Protein AF-A0A8C7XYF1-F1 (afdb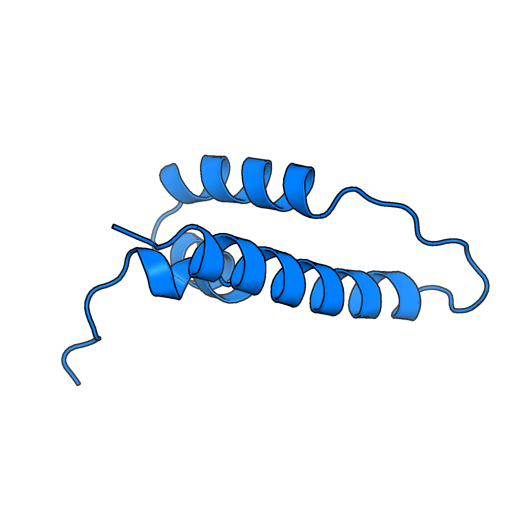_monomer)

Solvent-accessible surface area (backbone atoms only — not comparable to full-atom values): 4427 Å² total; per-residue (Å²): 1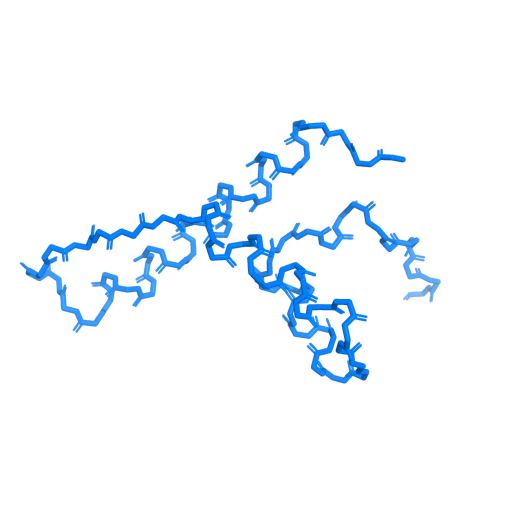30,59,51,72,67,56,55,51,51,18,47,49,52,34,34,54,54,50,48,53,61,58,46,67,75,42,84,85,60,89,86,84,84,60,53,68,62,52,50,52,54,49,56,58,51,48,75,75,43,56,73,70,60,31,53,54,51,35,63,62,48,43,56,43,86,53,76,61,77,82,72,87,123

Radius of gyration: 13.81 Å; Cα contacts (8 Å, |Δi|>4): 44; chains: 1; bounding box: 33×30×39 Å

InterPro domains:
  IPR000215 Serpin family [PTHR11461] (7-59)
  IPR023796 Serpin domain [PF00079] (10-63)
  IPR036186 Serpin superfamily [SSF56574] (5-64)
  IPR042178 Serpin superfamily, domain 1 [G3DSA:3.30.497.10] (1-71)

Nearest PDB structures (foldseek):
  1hle-assembly1_A-2  TM=9.758E-01  e=9.451E-04  Equus caballus
  2h4q-assembly1_A  TM=9.612E-01  e=1.817E-03  Gallus gallus
  2h4p-assembly1_A  TM=9.088E-01  e=2.359E-03  Gallus gallus
  6kga-assembly1_B  TM=9.442E-01  e=9.932E-03  Dromaius novaehollandiae
  1m93-assembly1_A  TM=9.282E-01  e=3.669E-02  Cowpox virus

Structure (mmCIF, N/CA/C/O backbone):
data_AF-A0A8C7XYF1-F1
#
_entry.id   AF-A0A8C7XYF1-F1
#
loop_
_atom_site.group_PDB
_atom_site.id
_atom_site.type_symbol
_atom_site.label_atom_id
_atom_site.label_alt_id
_atom_site.label_comp_id
_atom_site.label_asym_id
_atom_site.label_entity_id
_atom_site.label_seq_id
_atom_site.pdbx_PDB_ins_code
_atom_site.Cartn_x
_atom_site.Cartn_y
_atom_site.Cartn_z
_atom_site.occupancy
_atom_site.B_iso_or_equiv
_atom_site.auth_seq_id
_atom_site.auth_comp_id
_atom_site.auth_asym_id
_atom_site.auth_atom_id
_atom_site.pdbx_PDB_model_num
ATOM 1 N N . MET A 1 1 ? -9.324 17.124 10.271 1.00 48.00 1 MET A N 1
ATOM 2 C CA . MET A 1 1 ? -8.952 17.038 8.841 1.00 48.00 1 MET A CA 1
ATOM 3 C C . MET A 1 1 ? -7.577 16.402 8.762 1.00 48.00 1 MET A C 1
ATOM 5 O O . MET A 1 1 ? -6.703 16.831 9.503 1.00 48.00 1 MET A O 1
ATOM 9 N N . ALA A 1 2 ? -7.392 15.373 7.937 1.00 59.34 2 ALA A N 1
ATOM 10 C CA . ALA A 1 2 ? -6.064 14.813 7.692 1.00 59.34 2 ALA A CA 1
ATOM 11 C C . ALA A 1 2 ? -5.183 15.880 7.035 1.00 59.34 2 ALA A C 1
ATOM 13 O O . ALA A 1 2 ? -5.639 16.546 6.105 1.00 59.34 2 ALA A O 1
ATOM 14 N N . SER A 1 3 ? -3.949 16.058 7.503 1.00 76.00 3 SER A N 1
ATOM 15 C CA . SER A 1 3 ? -3.017 16.947 6.808 1.00 76.00 3 SER A CA 1
ATOM 16 C C . SER A 1 3 ? -2.566 16.300 5.492 1.00 76.00 3 SER A C 1
ATOM 18 O O . SER A 1 3 ? -2.462 15.072 5.408 1.00 76.00 3 SER A O 1
ATOM 20 N N . LEU A 1 4 ? -2.254 17.104 4.471 1.00 76.19 4 LEU A N 1
ATOM 21 C CA . LEU A 1 4 ? -1.689 16.601 3.207 1.00 76.19 4 LEU A CA 1
ATOM 22 C C . LEU A 1 4 ? -0.407 15.781 3.441 1.00 76.19 4 LEU A C 1
ATOM 24 O O . LEU A 1 4 ? -0.186 14.768 2.779 1.00 76.19 4 LEU A O 1
ATOM 28 N N . ASN A 1 5 ? 0.382 16.161 4.450 1.00 80.00 5 ASN A N 1
ATOM 29 C CA . ASN A 1 5 ? 1.586 15.438 4.860 1.00 80.00 5 ASN A CA 1
ATOM 30 C C . ASN A 1 5 ? 1.261 14.034 5.394 1.00 80.00 5 ASN A C 1
ATOM 32 O O . ASN A 1 5 ? 1.966 13.077 5.083 1.00 80.00 5 ASN A O 1
ATOM 36 N N . THR A 1 6 ? 0.162 13.886 6.140 1.00 83.81 6 THR A N 1
ATOM 37 C CA . THR A 1 6 ? -0.304 12.589 6.657 1.00 83.81 6 THR A CA 1
ATOM 38 C C . THR A 1 6 ? -0.723 11.656 5.522 1.00 83.81 6 THR A C 1
ATOM 40 O O . THR A 1 6 ? -0.349 10.487 5.525 1.00 83.81 6 THR A O 1
ATOM 43 N N . VAL A 1 7 ? -1.453 12.166 4.524 1.00 86.62 7 VAL A N 1
ATOM 44 C CA . VAL A 1 7 ? -1.892 11.366 3.365 1.00 86.62 7 VAL A CA 1
ATOM 45 C C . VAL A 1 7 ? -0.703 10.959 2.490 1.00 86.62 7 VAL A C 1
ATOM 47 O O . VAL A 1 7 ? -0.619 9.809 2.065 1.00 86.62 7 VAL A O 1
ATOM 50 N N . SER A 1 8 ? 0.247 11.872 2.267 1.00 89.69 8 SER A N 1
ATOM 51 C CA . SER A 1 8 ? 1.475 11.585 1.516 1.00 89.69 8 SER A CA 1
ATOM 52 C C . SER A 1 8 ? 2.330 10.507 2.197 1.00 89.69 8 SER A C 1
ATOM 54 O O . SER A 1 8 ? 2.757 9.546 1.552 1.00 89.69 8 SER A O 1
ATOM 56 N N . SER A 1 9 ? 2.516 10.610 3.518 1.00 91.38 9 SER A N 1
ATOM 57 C CA . SER A 1 9 ? 3.253 9.613 4.302 1.00 91.38 9 SER A CA 1
ATOM 58 C C . SER A 1 9 ? 2.559 8.247 4.290 1.00 91.38 9 SER A C 1
ATOM 60 O O . SER A 1 9 ? 3.213 7.241 4.023 1.00 91.38 9 SER A O 1
ATOM 62 N N . ALA A 1 10 ? 1.234 8.208 4.469 1.00 90.88 10 ALA A N 1
ATOM 63 C CA . ALA A 1 10 ? 0.455 6.974 4.377 1.00 90.88 10 ALA A CA 1
ATOM 64 C C . ALA A 1 10 ? 0.602 6.299 3.003 1.00 90.88 10 ALA A C 1
ATOM 66 O O . ALA A 1 10 ? 0.898 5.108 2.924 1.00 90.88 10 ALA A O 1
ATOM 67 N N . ASN A 1 11 ? 0.474 7.065 1.915 1.00 93.50 11 ASN A N 1
ATOM 68 C CA . ASN A 1 11 ? 0.623 6.539 0.558 1.00 93.50 11 ASN A CA 1
ATOM 69 C C . ASN A 1 11 ? 2.054 6.052 0.267 1.00 93.50 11 ASN A C 1
ATOM 71 O O . ASN A 1 11 ? 2.238 5.078 -0.460 1.00 93.50 11 ASN A O 1
ATOM 75 N N . THR A 1 12 ? 3.063 6.701 0.854 1.00 94.50 12 THR A N 1
ATOM 76 C CA . THR A 1 12 ? 4.466 6.272 0.753 1.00 94.50 12 THR A CA 1
ATOM 77 C C . THR A 1 12 ? 4.683 4.939 1.468 1.00 94.50 12 THR A C 1
ATOM 79 O O . THR A 1 12 ? 5.247 4.022 0.875 1.00 94.50 12 THR A O 1
ATOM 82 N N . ASN A 1 13 ? 4.180 4.789 2.697 1.00 94.81 13 ASN A N 1
ATOM 83 C CA . ASN A 1 13 ? 4.284 3.536 3.451 1.00 94.81 13 ASN A CA 1
ATOM 84 C C . ASN A 1 13 ? 3.569 2.390 2.727 1.00 94.81 13 ASN A C 1
ATOM 86 O O . ASN A 1 13 ? 4.167 1.343 2.488 1.00 94.81 13 ASN A O 1
ATOM 90 N N . PHE A 1 14 ? 2.337 2.636 2.269 1.00 94.75 14 PHE A N 1
ATOM 91 C CA . PHE A 1 14 ? 1.586 1.695 1.441 1.00 94.75 14 PHE A CA 1
ATOM 92 C C . PHE A 1 14 ? 2.370 1.271 0.191 1.00 94.75 14 PHE A C 1
ATOM 94 O O . PHE A 1 14 ? 2.463 0.083 -0.112 1.00 94.75 14 PHE A O 1
ATOM 101 N N . SER A 1 15 ? 2.972 2.230 -0.522 1.00 95.75 15 SER A N 1
ATOM 102 C CA . SER A 1 15 ? 3.796 1.950 -1.701 1.00 95.75 15 SER A CA 1
ATOM 103 C C . SER A 1 15 ? 4.989 1.058 -1.365 1.00 95.75 15 SER A C 1
ATOM 105 O O . SER A 1 15 ? 5.248 0.096 -2.081 1.00 95.75 15 SER A O 1
ATOM 107 N N . LEU A 1 16 ? 5.718 1.347 -0.286 1.00 95.94 16 LEU A N 1
ATOM 108 C CA . LEU A 1 16 ? 6.887 0.557 0.099 1.00 95.94 16 LEU A CA 1
ATOM 109 C C . LEU A 1 16 ? 6.498 -0.878 0.468 1.00 95.94 16 LEU A C 1
ATOM 111 O O . LEU A 1 16 ? 7.181 -1.819 0.058 1.00 95.94 16 LEU A O 1
ATOM 115 N N . ASP A 1 17 ? 5.398 -1.054 1.197 1.00 95.75 17 ASP A N 1
ATOM 116 C CA . ASP A 1 17 ? 4.899 -2.377 1.568 1.00 95.75 17 ASP A CA 1
ATOM 117 C C . ASP A 1 17 ? 4.431 -3.162 0.339 1.00 95.75 17 ASP A C 1
ATOM 119 O O . ASP A 1 17 ? 4.816 -4.321 0.160 1.00 95.75 17 ASP A O 1
ATOM 123 N N . LEU A 1 18 ? 3.685 -2.520 -0.564 1.00 95.31 18 LEU A N 1
ATOM 124 C CA . LEU A 1 18 ? 3.241 -3.139 -1.811 1.00 95.31 18 LEU A CA 1
ATOM 125 C C . LEU A 1 18 ? 4.424 -3.504 -2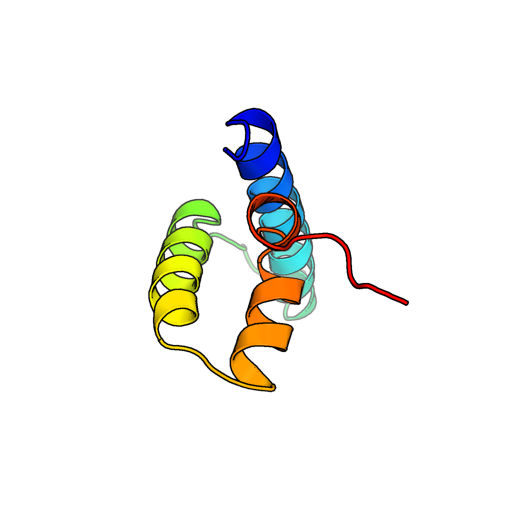.716 1.00 95.31 18 LEU A C 1
ATOM 127 O O . LEU A 1 18 ? 4.456 -4.608 -3.256 1.00 95.31 18 LEU A O 1
ATOM 131 N N . PHE A 1 19 ? 5.422 -2.627 -2.851 1.00 95.25 19 PHE A N 1
ATOM 132 C CA . PHE A 1 19 ? 6.629 -2.918 -3.624 1.00 95.25 19 PHE A CA 1
ATOM 133 C C . PHE A 1 19 ? 7.344 -4.158 -3.097 1.00 95.25 19 PHE A C 1
ATOM 135 O O . PHE A 1 19 ? 7.673 -5.039 -3.882 1.00 95.25 19 PHE A O 1
ATOM 142 N N . LYS A 1 20 ? 7.546 -4.267 -1.777 1.00 94.62 20 LYS A N 1
ATOM 143 C CA . LYS A 1 20 ? 8.176 -5.453 -1.177 1.00 94.62 20 LYS A CA 1
ATOM 144 C C . LYS A 1 20 ? 7.401 -6.722 -1.527 1.00 94.62 20 LYS A C 1
ATOM 146 O O . LYS A 1 20 ? 8.008 -7.713 -1.915 1.00 94.62 20 LYS A O 1
ATOM 151 N N . GLN A 1 21 ? 6.071 -6.685 -1.443 1.00 94.38 21 GLN A N 1
ATOM 152 C CA . GLN A 1 21 ? 5.228 -7.836 -1.781 1.00 94.38 21 GLN A CA 1
ATOM 153 C C . GLN A 1 21 ? 5.315 -8.219 -3.264 1.00 94.38 21 GLN A C 1
ATOM 155 O O . GLN A 1 21 ? 5.404 -9.403 -3.590 1.00 94.38 21 GLN A O 1
ATOM 160 N N . LEU A 1 22 ? 5.317 -7.235 -4.167 1.00 94.12 22 LEU A N 1
ATOM 161 C CA . LEU A 1 22 ? 5.434 -7.473 -5.608 1.00 94.12 22 LEU A CA 1
ATOM 162 C C . LEU A 1 22 ? 6.825 -8.002 -5.983 1.00 94.12 22 LEU A C 1
ATOM 164 O O . LEU A 1 22 ? 6.924 -8.998 -6.695 1.00 94.12 22 LEU A O 1
ATOM 168 N N . SER A 1 23 ? 7.883 -7.397 -5.444 1.00 93.06 23 SER A N 1
ATOM 169 C CA . SER A 1 23 ? 9.280 -7.777 -5.695 1.00 93.06 23 SER A CA 1
ATOM 170 C C . SER A 1 23 ? 9.664 -9.125 -5.075 1.00 93.06 23 SER A C 1
ATOM 172 O O . SER A 1 23 ? 10.613 -9.765 -5.521 1.00 93.06 23 SER A O 1
ATOM 174 N N . ASN A 1 24 ? 8.928 -9.593 -4.062 1.00 92.75 24 ASN A N 1
ATOM 175 C CA . ASN A 1 24 ? 9.148 -10.912 -3.466 1.00 92.75 24 ASN A CA 1
ATOM 176 C C . ASN A 1 24 ? 8.687 -12.071 -4.364 1.00 92.75 24 ASN A C 1
ATOM 178 O O . ASN A 1 24 ? 9.139 -13.195 -4.150 1.00 92.75 24 ASN A O 1
ATOM 182 N N . LYS A 1 25 ? 7.808 -11.831 -5.350 1.00 85.56 25 LYS A N 1
ATOM 183 C CA . LYS A 1 25 ? 7.336 -12.886 -6.265 1.00 85.56 25 LYS A CA 1
ATOM 184 C C . LYS A 1 25 ? 8.404 -13.318 -7.265 1.00 85.56 25 LYS A C 1
ATOM 186 O O . LYS A 1 25 ? 8.574 -14.511 -7.486 1.00 85.56 25 LYS A O 1
ATOM 191 N N . ASP A 1 26 ? 9.101 -12.356 -7.857 1.00 89.75 26 ASP A N 1
ATOM 192 C CA . ASP A 1 26 ? 10.194 -12.592 -8.795 1.00 89.75 26 ASP A CA 1
ATOM 193 C C . ASP A 1 26 ? 11.210 -11.455 -8.668 1.00 89.75 26 ASP A C 1
ATOM 195 O O . ASP A 1 26 ? 10.944 -10.316 -9.047 1.00 89.75 26 ASP A O 1
ATOM 199 N N . LYS A 1 27 ? 12.389 -11.779 -8.129 1.00 87.00 27 LYS A N 1
ATOM 200 C CA . LYS A 1 27 ? 13.459 -10.803 -7.881 1.00 87.00 27 LYS A CA 1
ATOM 201 C C . LYS A 1 27 ? 14.126 -10.296 -9.162 1.00 87.00 27 LYS A C 1
ATOM 203 O O . LYS A 1 27 ? 14.892 -9.340 -9.096 1.00 87.00 27 LYS A O 1
ATOM 208 N N . SER A 1 28 ? 13.892 -10.962 -10.291 1.00 89.94 28 SER A N 1
ATOM 209 C CA .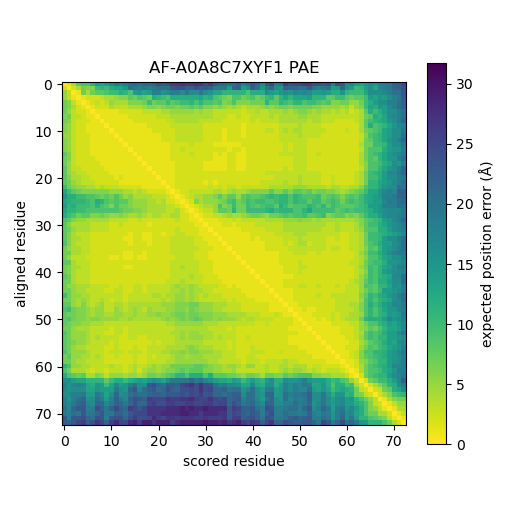 SER A 1 28 ? 14.476 -10.625 -11.591 1.00 89.94 28 SER A CA 1
ATOM 210 C C . SER A 1 28 ? 13.528 -9.833 -12.492 1.00 89.94 28 SER A C 1
ATOM 212 O O . SER A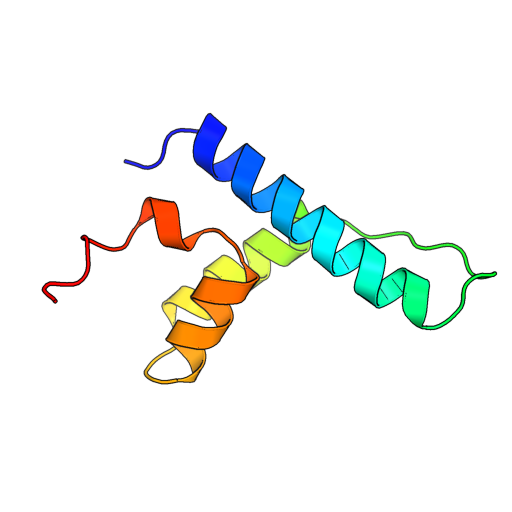 1 28 ? 13.966 -9.251 -13.483 1.00 89.94 28 SER A O 1
ATOM 214 N N . ALA A 1 29 ? 12.240 -9.780 -12.144 1.00 93.56 29 ALA A N 1
ATOM 215 C CA . ALA A 1 29 ? 11.229 -9.092 -12.927 1.00 93.56 29 ALA A CA 1
ATOM 216 C C . ALA A 1 29 ? 11.181 -7.588 -12.623 1.00 93.56 29 ALA A C 1
ATOM 218 O O . ALA A 1 29 ? 11.351 -7.138 -11.489 1.00 93.56 29 ALA A O 1
ATOM 219 N N . ASN A 1 30 ? 10.859 -6.802 -13.649 1.00 94.94 30 ASN A N 1
ATOM 220 C CA . ASN A 1 30 ? 10.593 -5.379 -13.486 1.00 94.94 30 ASN A CA 1
ATOM 221 C C . ASN A 1 30 ? 9.262 -5.167 -12.751 1.00 94.94 30 ASN A C 1
ATOM 223 O O . ASN A 1 30 ? 8.227 -5.694 -13.159 1.00 94.94 30 ASN A O 1
ATOM 227 N N . VAL A 1 31 ? 9.272 -4.332 -11.712 1.00 95.06 31 VAL A N 1
ATOM 228 C CA . VAL A 1 31 ? 8.068 -3.945 -10.965 1.00 95.06 31 VAL A CA 1
ATOM 229 C C . VAL A 1 31 ? 7.699 -2.507 -11.318 1.00 95.06 31 VAL A C 1
ATOM 231 O O . VAL A 1 31 ? 8.430 -1.572 -11.002 1.00 95.06 31 VAL A O 1
ATOM 234 N N . PHE A 1 32 ? 6.543 -2.329 -11.958 1.00 95.25 32 PHE A N 1
ATOM 235 C CA . PHE A 1 32 ? 6.008 -1.025 -12.345 1.00 95.25 32 PHE A CA 1
ATOM 236 C C . PHE A 1 32 ? 4.530 -0.924 -11.962 1.00 95.25 32 PHE A C 1
ATOM 238 O O . PHE A 1 32 ? 3.721 -1.759 -12.364 1.00 95.25 32 PHE A O 1
ATOM 245 N N . TYR A 1 33 ? 4.1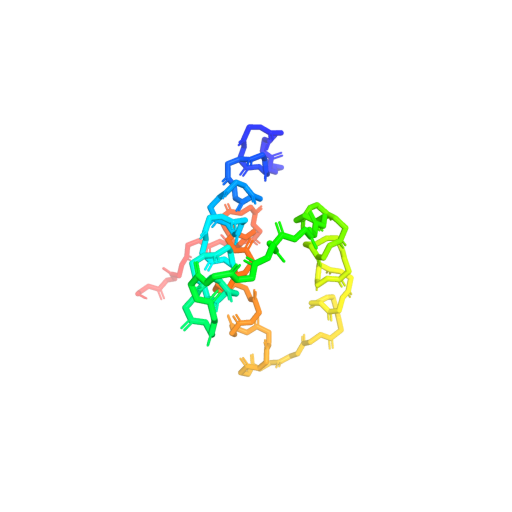71 0.080 -11.162 1.00 95.88 33 TYR A N 1
ATOM 246 C CA . TYR A 1 33 ? 2.802 0.307 -10.694 1.00 95.88 33 TYR A CA 1
ATOM 247 C C . TYR A 1 33 ? 2.619 1.759 -10.229 1.00 95.88 33 TYR A C 1
ATOM 249 O O . TYR A 1 33 ? 3.589 2.469 -9.971 1.00 95.88 33 TYR A O 1
ATOM 257 N N . SER A 1 34 ? 1.362 2.198 -10.099 1.00 96.81 34 SER A N 1
ATOM 258 C CA . SER A 1 34 ? 1.012 3.513 -9.548 1.00 96.81 34 SER A CA 1
ATOM 259 C C . SER A 1 34 ? 0.428 3.361 -8.136 1.00 96.81 34 SER A C 1
ATOM 261 O O . SER A 1 34 ? -0.746 2.995 -8.008 1.00 96.81 34 SER A O 1
ATOM 263 N N . PRO A 1 35 ? 1.200 3.637 -7.064 1.00 93.62 35 PRO A N 1
ATOM 264 C CA . PRO A 1 35 ? 0.721 3.480 -5.688 1.00 93.62 35 PRO A CA 1
ATOM 265 C C . PRO A 1 35 ? -0.473 4.385 -5.383 1.00 93.62 35 PRO A C 1
ATOM 267 O O . PRO A 1 35 ? -1.440 3.949 -4.764 1.00 93.62 35 PRO A O 1
ATOM 270 N N . PHE A 1 36 ? -0.441 5.626 -5.877 1.00 92.00 36 PHE A N 1
ATOM 271 C CA . PHE A 1 36 ? -1.505 6.601 -5.650 1.00 92.00 36 PHE A CA 1
ATOM 272 C C . PHE A 1 36 ? -2.832 6.186 -6.299 1.00 92.00 36 PHE A C 1
ATOM 274 O O . PHE A 1 36 ? -3.889 6.333 -5.687 1.00 92.00 36 PHE A O 1
ATOM 281 N N . SER A 1 37 ? -2.783 5.624 -7.513 1.00 96.19 37 SER A N 1
ATOM 282 C CA . SER A 1 37 ? -3.978 5.114 -8.197 1.00 96.19 37 SER A CA 1
ATOM 283 C C . SER A 1 37 ? -4.628 3.971 -7.410 1.00 96.19 37 SER A C 1
ATOM 285 O O . SER A 1 37 ? -5.823 4.013 -7.120 1.00 96.19 37 SER A O 1
ATOM 287 N N . ILE A 1 38 ? -3.827 2.992 -6.974 1.00 95.00 38 ILE A N 1
ATOM 288 C CA . ILE A 1 38 ? -4.313 1.848 -6.188 1.00 95.00 38 ILE A CA 1
ATOM 289 C C . ILE A 1 38 ? -4.879 2.315 -4.841 1.00 95.00 38 ILE A C 1
ATOM 291 O O . ILE A 1 38 ? -5.977 1.912 -4.466 1.00 95.00 38 ILE A O 1
ATOM 295 N N . SER A 1 39 ? -4.167 3.199 -4.138 1.00 92.81 39 SER A N 1
ATOM 296 C CA . SER A 1 39 ? -4.616 3.769 -2.864 1.00 92.81 39 SER A CA 1
ATOM 297 C C . SER A 1 39 ? -5.946 4.517 -3.010 1.00 92.81 39 SER A C 1
ATOM 299 O O . SER A 1 39 ? -6.859 4.317 -2.212 1.00 92.81 39 SER A O 1
ATOM 301 N N . SER A 1 40 ? -6.113 5.292 -4.086 1.00 91.81 40 SER A N 1
ATOM 302 C CA . SER A 1 40 ? -7.367 5.998 -4.383 1.00 91.81 40 SER A CA 1
ATOM 303 C C . SER A 1 40 ? -8.524 5.034 -4.647 1.00 91.81 40 SER A C 1
ATOM 305 O O . SER A 1 40 ? -9.623 5.221 -4.123 1.00 91.81 40 SER A O 1
ATOM 307 N N . ALA A 1 41 ? -8.283 3.973 -5.423 1.00 93.94 41 ALA A N 1
ATOM 308 C CA . ALA A 1 41 ? -9.285 2.944 -5.678 1.00 93.94 41 ALA A CA 1
ATOM 309 C C . ALA A 1 41 ? -9.698 2.221 -4.385 1.00 93.94 41 ALA A C 1
ATOM 311 O O . ALA A 1 41 ? -10.890 2.074 -4.114 1.00 93.94 41 ALA A O 1
ATOM 312 N N . LEU A 1 42 ? -8.730 1.839 -3.546 1.00 91.50 42 LEU A N 1
ATOM 313 C CA . LEU A 1 42 ? -8.995 1.221 -2.247 1.00 91.50 42 LEU A CA 1
ATOM 314 C C . LEU A 1 42 ? -9.760 2.163 -1.317 1.00 91.50 42 LEU A C 1
ATOM 316 O O . LEU A 1 42 ? -10.716 1.725 -0.684 1.00 91.50 42 LEU A O 1
ATOM 320 N N . ALA A 1 43 ? -9.416 3.452 -1.284 1.00 89.44 43 ALA A N 1
ATOM 321 C CA . ALA A 1 43 ? -10.132 4.444 -0.491 1.00 89.44 43 ALA A CA 1
ATOM 322 C C . ALA A 1 43 ? -11.614 4.545 -0.892 1.00 89.44 43 ALA A C 1
ATOM 324 O O . ALA A 1 43 ? -12.474 4.632 -0.018 1.00 89.44 43 ALA A O 1
ATOM 325 N N . MET A 1 44 ? -11.933 4.472 -2.191 1.00 90.94 44 MET A N 1
ATOM 326 C CA . MET A 1 44 ? -13.324 4.426 -2.661 1.00 90.94 44 MET A CA 1
ATOM 327 C C . MET A 1 44 ? -14.039 3.143 -2.218 1.00 90.94 44 MET A C 1
ATOM 329 O O . MET A 1 44 ? -15.172 3.208 -1.747 1.00 90.94 44 MET A O 1
ATOM 333 N N . VAL A 1 45 ? -13.376 1.986 -2.304 1.00 90.75 45 VAL A N 1
ATOM 334 C CA . VAL 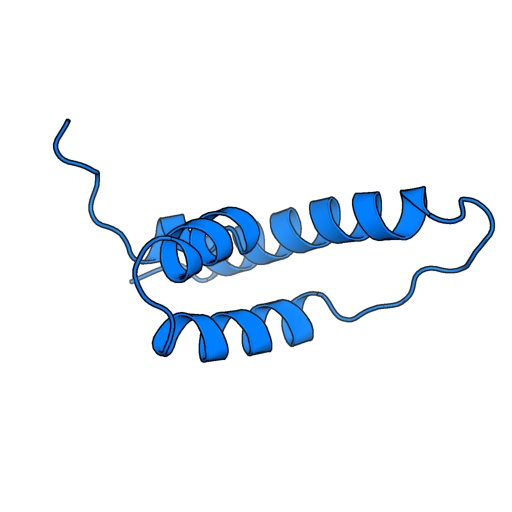A 1 45 ? -13.944 0.699 -1.860 1.00 90.75 45 VAL A CA 1
ATOM 335 C C . VAL A 1 45 ? -14.170 0.680 -0.342 1.00 90.75 45 VAL A C 1
ATOM 337 O O . VAL A 1 45 ? -15.200 0.192 0.125 1.00 90.75 45 VAL A O 1
ATOM 340 N N . MET A 1 46 ? -13.266 1.279 0.438 1.00 88.31 46 MET A N 1
ATOM 341 C CA . MET A 1 46 ? -13.386 1.386 1.896 1.00 88.31 46 MET A CA 1
ATOM 342 C C . MET A 1 46 ? -14.662 2.107 2.338 1.00 88.31 46 MET A C 1
ATOM 344 O O . MET A 1 46 ? -15.190 1.789 3.399 1.00 88.31 46 MET A O 1
ATOM 348 N N . LEU A 1 47 ? -15.184 3.046 1.540 1.00 87.81 47 LEU A N 1
ATOM 349 C CA . LEU A 1 47 ? -16.432 3.752 1.857 1.00 87.81 47 LEU A CA 1
ATOM 350 C C . LEU A 1 47 ? -17.653 2.819 1.883 1.00 87.81 47 LEU A C 1
ATOM 352 O O . LEU A 1 47 ? -18.624 3.120 2.575 1.00 87.81 47 LEU A O 1
ATOM 356 N N . GLY A 1 48 ? -17.607 1.702 1.151 1.00 89.75 48 GLY A N 1
ATOM 357 C CA . GLY A 1 48 ? -18.654 0.678 1.145 1.00 89.75 48 GLY A CA 1
ATOM 358 C C . GLY A 1 48 ? -18.378 -0.515 2.067 1.00 89.75 48 GLY A C 1
ATOM 359 O O . GLY A 1 48 ? -19.287 -1.302 2.333 1.00 89.75 48 GLY A O 1
ATOM 360 N N . ALA A 1 49 ? -17.148 -0.668 2.560 1.00 90.12 49 ALA A N 1
ATOM 361 C CA . ALA A 1 49 ? -16.746 -1.804 3.381 1.00 90.12 49 ALA A CA 1
ATOM 362 C C . ALA A 1 49 ? -17.312 -1.717 4.811 1.00 90.12 49 ALA A C 1
ATOM 364 O O . ALA A 1 49 ? -17.489 -0.637 5.375 1.00 90.12 49 ALA A O 1
ATOM 365 N N . ARG A 1 50 ? -17.568 -2.873 5.438 1.00 90.12 50 ARG A N 1
ATOM 366 C CA . ARG A 1 50 ? -18.033 -2.981 6.834 1.00 90.12 50 ARG A CA 1
ATOM 367 C C . ARG A 1 50 ? -17.317 -4.111 7.568 1.00 90.12 50 ARG A C 1
ATOM 369 O O . ARG A 1 50 ? -16.692 -4.963 6.940 1.00 90.12 50 ARG A O 1
ATOM 376 N N . GLY A 1 51 ? -17.428 -4.116 8.897 1.00 92.69 51 GLY A N 1
ATOM 377 C CA . GLY A 1 51 ? -16.908 -5.185 9.751 1.00 92.69 51 GLY A CA 1
ATOM 378 C C . GLY A 1 51 ? -15.416 -5.448 9.535 1.00 92.69 51 GLY A C 1
ATOM 379 O O . GLY A 1 51 ? -14.622 -4.516 9.413 1.00 92.69 51 GLY A O 1
ATOM 380 N N . THR A 1 52 ? -15.052 -6.726 9.453 1.00 91.56 52 THR A N 1
ATOM 381 C CA . THR A 1 52 ? -13.667 -7.187 9.275 1.00 91.56 52 THR A CA 1
ATOM 382 C C . THR A 1 52 ? -13.023 -6.655 7.996 1.00 91.56 52 THR A C 1
ATOM 384 O O . THR A 1 52 ? -11.857 -6.265 8.024 1.00 91.56 52 THR A O 1
ATOM 387 N N . THR A 1 53 ? -13.784 -6.549 6.903 1.00 91.00 53 THR A N 1
ATOM 388 C CA . THR A 1 53 ? -13.296 -6.005 5.629 1.00 91.00 53 THR A CA 1
ATOM 389 C C . THR A 1 53 ? -12.851 -4.552 5.777 1.00 91.00 53 THR A C 1
ATOM 391 O O . THR A 1 53 ? -11.756 -4.196 5.349 1.00 91.00 53 THR A O 1
ATOM 394 N N . ALA A 1 54 ? -13.656 -3.712 6.436 1.00 88.56 54 ALA A N 1
ATOM 395 C CA . ALA A 1 54 ? -13.291 -2.315 6.669 1.00 88.56 54 ALA A CA 1
ATOM 396 C C . ALA A 1 54 ? -12.026 -2.193 7.532 1.00 88.56 54 ALA A C 1
ATOM 398 O O . ALA A 1 54 ? -11.166 -1.360 7.241 1.00 88.56 54 ALA A O 1
ATOM 399 N N . SER A 1 55 ? -11.886 -3.034 8.563 1.00 87.50 55 SER A N 1
ATOM 400 C CA . SER A 1 55 ? -10.706 -3.037 9.436 1.00 87.50 55 SER A CA 1
ATOM 401 C C . SER A 1 55 ? -9.425 -3.406 8.688 1.00 87.50 55 SER A C 1
ATOM 403 O O . SER A 1 55 ? -8.448 -2.670 8.783 1.00 87.50 55 SER A O 1
ATOM 405 N N . GLN A 1 56 ? -9.442 -4.480 7.896 1.00 89.94 56 GLN A N 1
ATOM 406 C CA . GLN A 1 56 ? -8.266 -4.923 7.138 1.00 89.94 56 GLN A CA 1
ATOM 407 C C . GLN A 1 56 ? -7.845 -3.903 6.076 1.00 89.94 56 GLN A C 1
ATOM 409 O O . GLN A 1 56 ? -6.663 -3.604 5.930 1.00 89.94 56 GLN A O 1
ATOM 414 N N . MET A 1 57 ? -8.804 -3.316 5.353 1.00 90.31 57 MET A N 1
ATOM 415 C CA . MET A 1 57 ? -8.485 -2.282 4.364 1.00 90.31 57 MET A CA 1
ATOM 416 C C . MET A 1 57 ? -7.884 -1.033 5.019 1.00 90.31 57 MET A C 1
ATOM 418 O O . MET A 1 57 ? -6.944 -0.443 4.496 1.00 90.31 57 MET A O 1
ATOM 422 N N . THR A 1 58 ? -8.397 -0.659 6.192 1.00 86.69 58 THR A N 1
ATOM 423 C CA . THR A 1 58 ? -7.895 0.473 6.978 1.00 86.69 58 THR A CA 1
ATOM 424 C C . THR A 1 58 ? -6.445 0.268 7.418 1.00 86.69 58 THR A C 1
ATOM 426 O O . THR A 1 58 ? -5.649 1.204 7.342 1.00 86.69 58 THR A O 1
ATOM 429 N N . GLU A 1 59 ? -6.100 -0.949 7.837 1.00 87.44 59 GLU A N 1
ATOM 430 C CA . GLU A 1 59 ? -4.742 -1.341 8.217 1.00 87.44 59 GLU A CA 1
ATOM 431 C C . GLU A 1 59 ? -3.777 -1.268 7.027 1.00 87.44 59 GLU A C 1
ATOM 433 O O . GLU A 1 59 ? -2.739 -0.618 7.113 1.00 87.44 59 GLU A O 1
ATOM 438 N N . VAL A 1 60 ? -4.151 -1.855 5.888 1.00 90.12 60 VAL A N 1
ATOM 439 C CA . VAL A 1 60 ? -3.272 -1.940 4.711 1.00 90.12 60 VAL A CA 1
ATOM 440 C C . VAL A 1 60 ? -3.064 -0.586 4.034 1.00 90.12 60 VAL A C 1
ATOM 442 O O . VAL A 1 60 ? -1.970 -0.297 3.560 1.00 90.12 60 VAL A O 1
ATOM 445 N N . SER A 1 61 ? -4.093 0.261 3.958 1.00 83.38 61 SER A N 1
ATOM 446 C CA . SER A 1 61 ? -3.985 1.537 3.244 1.00 83.38 61 SER A CA 1
ATOM 447 C C . SER A 1 61 ? -3.177 2.597 3.998 1.00 83.38 61 SER A C 1
ATOM 449 O O . SER A 1 61 ? -2.891 3.641 3.420 1.00 83.38 61 SER A O 1
ATOM 451 N N . HIS A 1 62 ? -2.844 2.389 5.280 1.00 84.56 62 HIS A N 1
ATOM 452 C CA . HIS A 1 62 ? -2.204 3.384 6.165 1.00 84.56 62 HIS A CA 1
ATOM 453 C C . HIS A 1 62 ? -2.991 4.706 6.329 1.00 84.56 62 HIS A C 1
ATOM 455 O O . HIS A 1 62 ? -2.554 5.628 7.016 1.00 84.56 62 HIS A O 1
ATOM 461 N N . LEU A 1 63 ? -4.191 4.804 5.742 1.00 73.62 63 LEU A N 1
ATOM 462 C CA . LEU A 1 63 ? -5.070 5.979 5.770 1.00 73.62 63 LEU A CA 1
ATOM 463 C C . LEU A 1 63 ? -5.848 6.106 7.096 1.00 73.62 63 LEU A C 1
ATOM 465 O O . LEU A 1 63 ? -6.439 7.147 7.367 1.00 73.62 63 LEU A O 1
ATOM 469 N N . ALA A 1 64 ? -5.840 5.077 7.949 1.00 60.69 64 ALA A N 1
ATOM 470 C CA . ALA A 1 64 ? -6.550 5.021 9.233 1.00 60.69 64 ALA A CA 1
ATOM 471 C C . ALA A 1 64 ? -6.241 6.181 10.189 1.00 60.69 64 ALA A C 1
ATOM 473 O O . ALA A 1 64 ? -7.135 6.673 10.882 1.00 60.69 64 ALA A O 1
ATOM 474 N N . ALA A 1 65 ? -4.986 6.643 10.191 1.00 49.84 65 ALA A N 1
ATOM 475 C CA . ALA A 1 65 ? -4.518 7.741 11.035 1.00 49.84 65 ALA A CA 1
ATOM 476 C C . ALA A 1 65 ? -5.247 9.071 10.750 1.00 49.84 65 ALA A C 1
ATOM 478 O O . ALA A 1 65 ? -5.182 10.004 11.544 1.00 49.84 65 ALA A O 1
ATOM 479 N N . ALA A 1 66 ? -5.960 9.165 9.625 1.00 47.03 66 ALA A N 1
ATOM 480 C CA . ALA A 1 66 ? -6.680 10.354 9.196 1.00 47.03 66 ALA A CA 1
ATOM 481 C C . ALA A 1 66 ? -8.139 10.440 9.679 1.00 47.03 66 ALA A C 1
ATOM 483 O O . ALA A 1 66 ? -8.716 11.531 9.624 1.00 47.03 66 ALA A O 1
ATOM 484 N N . ARG A 1 67 ? -8.775 9.320 10.067 1.00 45.72 67 ARG A N 1
ATOM 485 C CA . ARG A 1 67 ? -10.249 9.261 10.160 1.00 45.72 67 ARG A CA 1
ATOM 486 C C . ARG A 1 67 ? -10.833 8.545 11.376 1.00 45.72 67 ARG A C 1
ATOM 488 O O . ARG A 1 67 ? -12.034 8.684 11.593 1.00 45.72 67 ARG A O 1
ATOM 495 N N . LEU A 1 68 ? -10.047 7.813 12.164 1.00 45.47 68 LEU A N 1
ATOM 496 C CA . LEU A 1 68 ? -10.578 7.144 13.353 1.00 45.47 68 LEU A CA 1
ATOM 497 C C . LEU A 1 68 ? -10.266 7.949 14.623 1.00 45.47 68 LEU A C 1
ATOM 499 O O . LEU A 1 68 ? -9.106 8.308 14.830 1.00 45.47 68 LEU A O 1
ATOM 503 N N . PRO A 1 69 ? -11.266 8.240 15.481 1.00 45.47 69 PRO A N 1
ATOM 504 C CA . PRO A 1 69 ? -10.973 8.659 16.843 1.00 45.47 69 PRO A CA 1
ATOM 505 C C . PRO A 1 69 ? -10.168 7.557 17.557 1.00 45.47 69 PRO A C 1
ATOM 507 O O . PRO A 1 69 ? -10.308 6.378 17.204 1.00 45.47 69 PRO A O 1
ATOM 510 N N . PRO A 1 70 ? -9.317 7.920 18.537 1.00 48.91 70 PRO A N 1
ATOM 511 C CA . PRO A 1 70 ? -8.580 6.945 19.333 1.00 48.91 70 PRO A CA 1
ATOM 512 C C . PRO A 1 70 ? -9.552 5.910 19.906 1.00 48.91 70 PRO A C 1
ATOM 514 O O . PRO A 1 70 ? -10.635 6.269 20.378 1.00 48.91 70 PRO A O 1
ATOM 517 N N . LYS A 1 71 ? -9.183 4.625 19.834 1.00 51.94 71 LYS A N 1
ATOM 518 C CA . LYS A 1 71 ? -9.952 3.560 20.485 1.00 51.94 71 LYS A CA 1
ATOM 519 C C . LYS A 1 71 ? -10.080 3.903 21.974 1.00 51.94 71 LYS A C 1
ATOM 521 O O . LYS A 1 71 ? -9.054 4.163 22.604 1.00 51.94 71 LYS A O 1
ATOM 526 N N . PRO A 1 72 ? -11.297 3.932 22.540 1.00 50.81 72 PRO A N 1
ATOM 527 C CA . PRO A 1 72 ? -11.428 3.862 23.978 1.00 50.81 72 PRO A CA 1
ATOM 528 C C . PRO A 1 72 ? -11.063 2.424 24.361 1.00 50.81 72 PRO A C 1
ATOM 530 O O . PRO A 1 72 ? -11.750 1.494 23.934 1.00 50.81 72 PRO A O 1
ATOM 533 N N . PHE A 1 73 ? -9.990 2.303 25.145 1.00 54.91 73 PHE A N 1
ATOM 534 C CA . PHE A 1 73 ? -9.338 1.074 25.621 1.00 54.91 73 PHE A CA 1
ATOM 535 C C . PHE A 1 73 ? -8.390 0.396 24.620 1.00 54.91 73 PHE A C 1
A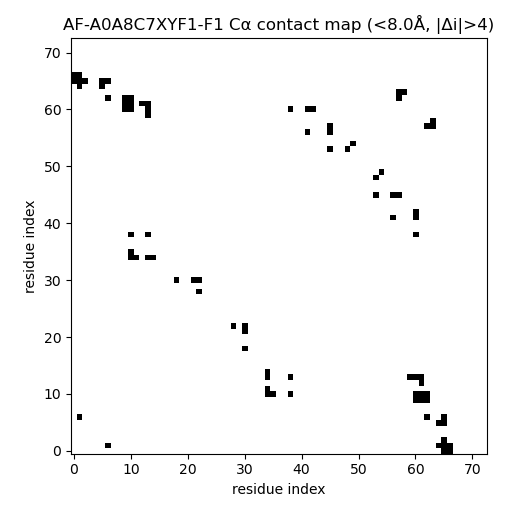TOM 537 O O . PHE A 1 73 ? -8.813 0.016 23.503 1.00 54.91 73 PHE A O 1
#

Sequence (73 aa):
MASLNTVSSANTNFSLDLFKQLSNKDKSANVFYSPFSIS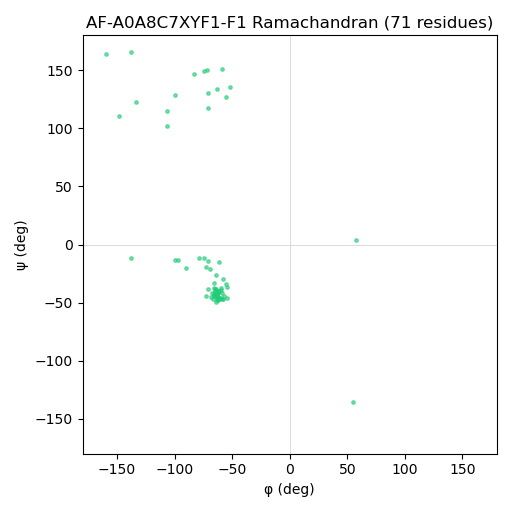SALAMVMLGARGTTASQMTEVSHLAAARLPPKPF

Foldseek 3Di:
DDDPVQLVVLLVVLVVVVVVVVCVVPVPDDDDDDSVVVLVVLVVVLVVDDDPRVVVSCVNSSCVVPDDDPDPD

Secondary structure (DSSP, 8-state):
---HHHHHHHHHHHHHHHHHHHHTT-TTS-----HHHHHHHHHHHHTT--HHHHHHHHHHTSGGGGTPPPPP-

Mean predicted aligned error: 6.95 Å

Organism: NCBI:txid183150

pLDDT: mean 84.01, std 15.6, range [45.47, 96.81]